Protein AF-A0A8J1LH99-F1 (afdb_monomer)

Organism: Xenopus laevis (NCBI:txid8355)

Mean predicted aligned error: 19.51 Å

Sequence (150 aa):
MGVRNSCIRATNPDNHEVLSPKLCDLRPRLHLLANKDQVMGEIKKEMRIAAGAEKLYRVTSDKETLARLRKFMKESGKKLKILYATLQNLNVAIAQKDPEIHPGSPHDPPTNAPEDSCVRDESPAVALTPEEPATTAQDPALPLAVTEGR

Solvent-accessible surface area (backbone atoms only — not comparable to full-atom values): 10260 Å² total; per-residue (Å²): 137,84,83,76,85,76,80,79,81,82,78,78,93,86,67,96,65,77,78,71,75,57,75,78,66,48,55,67,50,53,52,51,51,52,50,45,51,48,45,54,51,48,46,56,52,47,52,52,49,42,54,50,45,51,56,50,54,75,73,56,82,54,68,68,60,49,54,52,40,53,50,48,50,55,49,44,55,51,50,47,55,51,44,54,52,52,45,50,54,48,51,52,56,47,44,75,75,38,81,87,71,74,88,79,79,90,80,80,76,87,79,85,73,90,84,87,78,83,90,81,90,84,89,89,82,88,84,90,82,89,84,86,92,78,90,80,87,84,82,82,84,82,84,90,80,86,85,88,80,131

Radius of gyration: 34.15 Å; Cα contacts (8 Å, |Δi|>4): 42; chains: 1; bounding box: 115×80×72 Å

Secondary structure (DSSP, 8-state):
------------SS-----PPPHHHHHHHHHHHHHHHHHHHHHHHHHHHHHHHHHHHHH---HHHHHHHHHHHHHHHHHHHHHHHHHHHHHHHHHHH-TT---S-------------------------------------PPP------

pLDDT: mean 71.44, std 23.52, range [33.09, 98.38]

InterPro domains:
  IPR011072 HR1 rho-binding domain [SM00742] (34-97)
  IPR036274 HR1 repeat superfamily [SSF46585] (29-92)

Nearest PDB structures (foldseek):
  6sv1-assembly1_F  TM=6.840E-01  e=7.791E-02  Rhodospirillum rubrum
  3na7-assembly1_A  TM=8.735E-01  e=6.146E-01  Helicobacter pylori NCTC 11638
  5l89-assembly3_Z  TM=6.842E-01  e=1.582E-01  Rhodospirillum rubrum
  4afl-assembly2_F  TM=7.119E-01  e=3.407E-01  Homo sapiens
  4wpe-assembly1_A-2  TM=9.482E-01  e=2.533E+00  Saccharomyces cerevisiae S288C

Foldseek 3Di:
DDDPPDPDDDDDPDDPPPDPPPPVLVVVLVVLVVVLVVLVVVLVVLVVQLVVLVVCLVVDPDPVSNVVSVVSNVVSVVVNVVSVVVNVVSVVVNCVSCVPDDPDDDDDDPPDDDDDDDDDDDDDDDDDDDDDDDDDDDDDDDDDDDDDDD

Structure (mmCIF, N/CA/C/O backbone):
data_AF-A0A8J1LH99-F1
#
_entry.id   AF-A0A8J1LH99-F1
#
loop_
_atom_site.group_PDB
_atom_site.id
_atom_site.type_symbol
_atom_site.label_atom_id
_atom_site.label_alt_id
_atom_site.label_comp_id
_atom_site.label_asym_id
_atom_site.label_entity_id
_atom_site.label_seq_id
_atom_site.pdbx_PDB_ins_code
_atom_site.Cartn_x
_atom_site.Cartn_y
_atom_site.Cartn_z
_atom_site.occupancy
_atom_site.B_iso_or_equiv
_atom_site.auth_seq_id
_atom_site.auth_comp_id
_atom_site.auth_asym_id
_atom_site.auth_atom_id
_atom_site.pdbx_PDB_model_num
ATOM 1 N N . MET A 1 1 ? 45.134 -22.889 -24.412 1.00 44.69 1 MET A N 1
ATOM 2 C CA . MET A 1 1 ? 44.699 -22.591 -25.794 1.00 44.69 1 MET A CA 1
ATOM 3 C C . MET A 1 1 ? 43.327 -21.939 -25.707 1.00 44.69 1 MET A C 1
ATOM 5 O O . MET A 1 1 ? 42.379 -22.608 -25.327 1.00 44.69 1 MET A O 1
ATOM 9 N N . GLY A 1 2 ? 43.249 -20.619 -25.892 1.00 48.25 2 GLY A N 1
ATOM 10 C CA . GLY A 1 2 ? 42.010 -19.852 -25.718 1.00 48.25 2 GLY A CA 1
ATOM 11 C C . GLY A 1 2 ? 41.181 -19.837 -26.999 1.00 48.25 2 GLY A C 1
ATOM 12 O O . GLY A 1 2 ? 41.660 -19.377 -28.035 1.00 48.25 2 GLY A O 1
ATOM 13 N N . VAL A 1 3 ? 39.946 -20.332 -26.930 1.00 57.03 3 VAL A N 1
ATOM 14 C CA . VAL A 1 3 ? 38.961 -20.191 -28.006 1.00 57.03 3 VAL A CA 1
ATOM 15 C C . VAL A 1 3 ? 38.479 -18.742 -28.039 1.00 57.03 3 VAL A C 1
ATOM 17 O O . VAL A 1 3 ? 37.783 -18.266 -27.145 1.00 57.03 3 VAL A O 1
ATOM 20 N N . ARG A 1 4 ? 38.912 -17.997 -29.057 1.00 60.94 4 ARG A N 1
ATOM 21 C CA . ARG A 1 4 ? 38.392 -16.658 -29.334 1.00 60.94 4 ARG A CA 1
ATOM 22 C C . ARG A 1 4 ? 36.997 -16.821 -29.926 1.00 60.94 4 ARG A C 1
ATOM 24 O O . ARG A 1 4 ? 36.872 -17.252 -31.068 1.00 60.94 4 ARG A O 1
ATOM 31 N N . ASN A 1 5 ? 35.970 -16.465 -29.159 1.00 48.81 5 ASN A N 1
ATOM 32 C CA . ASN A 1 5 ? 34.627 -16.234 -29.686 1.00 48.81 5 ASN A CA 1
ATOM 33 C C . ASN A 1 5 ? 34.701 -15.088 -30.705 1.00 48.81 5 ASN A C 1
ATOM 35 O O . ASN A 1 5 ? 34.732 -13.915 -30.338 1.00 48.81 5 ASN A O 1
ATOM 39 N N . SER A 1 6 ? 34.789 -15.436 -31.986 1.00 59.97 6 SER A N 1
ATOM 40 C CA . SER A 1 6 ? 34.742 -14.483 -33.088 1.00 59.97 6 SER A CA 1
ATOM 41 C C . SER A 1 6 ? 33.281 -14.248 -33.461 1.00 59.97 6 SER A C 1
ATOM 43 O O . SER A 1 6 ? 32.677 -15.023 -34.198 1.00 59.97 6 SER A O 1
ATOM 45 N N . CYS A 1 7 ? 32.685 -13.189 -32.915 1.00 48.94 7 CYS A N 1
ATOM 46 C CA . CYS A 1 7 ? 31.425 -12.670 -33.433 1.00 48.94 7 CYS A CA 1
ATOM 47 C C . CYS A 1 7 ? 31.741 -11.868 -34.699 1.00 48.94 7 CYS A C 1
ATOM 49 O O . CYS A 1 7 ? 32.078 -10.687 -34.624 1.00 48.94 7 CYS A O 1
ATOM 51 N N . ILE A 1 8 ? 31.665 -12.520 -35.859 1.00 52.34 8 ILE A N 1
ATOM 52 C CA . ILE A 1 8 ? 31.767 -11.848 -37.155 1.00 52.34 8 ILE A CA 1
ATOM 53 C C . ILE A 1 8 ? 30.546 -10.932 -37.305 1.00 52.34 8 ILE A C 1
ATOM 55 O O . ILE A 1 8 ? 29.412 -11.395 -37.419 1.00 52.34 8 ILE A O 1
ATOM 59 N N . ARG A 1 9 ? 30.774 -9.615 -37.270 1.00 50.56 9 ARG A N 1
ATOM 60 C CA . ARG A 1 9 ? 29.784 -8.608 -37.670 1.00 50.56 9 ARG A CA 1
ATOM 61 C C . ARG A 1 9 ? 29.775 -8.553 -39.193 1.00 50.56 9 ARG A C 1
ATOM 63 O O . ARG A 1 9 ? 30.611 -7.889 -39.792 1.00 50.56 9 ARG A O 1
ATOM 70 N N . ALA A 1 10 ? 28.835 -9.253 -39.813 1.00 46.38 10 ALA A N 1
ATOM 71 C CA . ALA A 1 10 ? 28.425 -8.935 -41.171 1.00 46.38 10 ALA A CA 1
ATOM 72 C C . ALA A 1 10 ? 27.380 -7.813 -41.087 1.00 46.38 10 ALA A C 1
ATO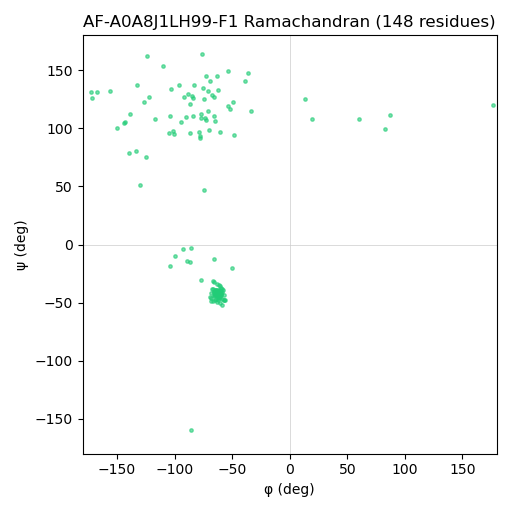M 74 O O . ALA A 1 10 ? 26.282 -8.026 -40.576 1.00 46.38 10 ALA A O 1
ATOM 75 N N . THR A 1 11 ? 27.726 -6.608 -41.535 1.00 53.50 11 THR A N 1
ATOM 76 C CA . THR A 1 11 ? 26.750 -5.547 -41.817 1.00 53.50 11 THR A CA 1
ATOM 77 C C . THR A 1 11 ? 26.595 -5.454 -43.329 1.00 53.50 11 THR A C 1
ATOM 79 O O . THR A 1 11 ? 27.533 -5.065 -44.020 1.00 53.50 11 THR A O 1
ATOM 82 N N . ASN A 1 12 ? 25.430 -5.867 -43.831 1.00 49.50 12 ASN A N 1
ATOM 83 C CA . ASN A 1 12 ? 25.003 -5.661 -45.216 1.00 49.50 12 ASN A CA 1
ATOM 84 C C . ASN A 1 12 ? 24.591 -4.184 -45.399 1.00 49.50 12 ASN A C 1
ATOM 86 O O . ASN A 1 12 ? 23.870 -3.687 -44.531 1.00 49.50 12 ASN A O 1
ATOM 90 N N . PRO A 1 13 ? 25.008 -3.483 -46.471 1.00 53.28 13 PRO A N 1
ATOM 91 C CA . PRO A 1 13 ? 24.709 -2.059 -46.645 1.00 53.28 13 PRO A CA 1
ATOM 92 C C . PRO A 1 13 ? 23.355 -1.728 -47.307 1.00 53.28 13 PRO A C 1
ATOM 94 O O . PRO A 1 13 ? 23.011 -0.556 -47.353 1.00 53.28 13 PRO A O 1
ATOM 97 N N . ASP A 1 14 ? 22.550 -2.704 -47.741 1.00 51.44 14 ASP A N 1
ATOM 98 C CA . ASP A 1 14 ? 21.307 -2.440 -48.499 1.00 51.44 14 ASP A CA 1
ATOM 99 C C . ASP A 1 14 ? 20.073 -3.174 -47.952 1.00 51.44 14 ASP A C 1
ATOM 101 O O . ASP A 1 14 ? 19.348 -3.846 -48.679 1.00 51.44 14 ASP A O 1
ATOM 105 N N . ASN A 1 15 ? 19.804 -3.069 -46.649 1.00 47.59 15 ASN A N 1
ATOM 106 C CA . ASN A 1 15 ? 18.497 -3.462 -46.118 1.00 47.59 15 ASN A CA 1
ATOM 107 C C . ASN A 1 15 ? 18.012 -2.470 -45.067 1.00 47.59 15 ASN A C 1
ATOM 109 O O . ASN A 1 15 ? 18.530 -2.396 -43.954 1.00 47.59 15 ASN A O 1
ATOM 113 N N . HIS A 1 16 ? 16.955 -1.752 -45.429 1.00 50.91 16 HIS A N 1
ATOM 114 C CA . HIS A 1 16 ? 16.115 -0.961 -44.540 1.00 50.91 16 HIS A CA 1
ATOM 115 C C . HIS A 1 16 ? 15.208 -1.890 -43.708 1.00 50.91 16 HIS A C 1
ATOM 117 O O . HIS A 1 16 ? 13.996 -1.694 -43.630 1.00 50.91 16 HIS A O 1
ATOM 123 N N . GLU A 1 17 ? 15.779 -2.950 -43.130 1.00 47.47 17 GLU A N 1
ATOM 124 C CA . GLU A 1 17 ? 15.044 -3.880 -42.284 1.00 47.47 17 GLU A CA 1
ATOM 125 C C . GLU A 1 17 ? 15.222 -3.444 -40.834 1.00 47.47 17 GLU A C 1
ATOM 127 O O . GLU A 1 17 ? 16.295 -3.547 -40.235 1.00 47.47 17 GLU A O 1
ATOM 132 N N . VAL A 1 18 ? 14.135 -2.866 -40.330 1.00 47.47 18 VAL A N 1
ATOM 133 C CA . VAL A 1 18 ? 13.892 -2.472 -38.949 1.00 47.47 18 VAL A CA 1
ATOM 134 C C . VAL A 1 18 ? 14.583 -3.452 -38.015 1.00 47.47 18 VAL A C 1
ATOM 136 O O . VAL A 1 18 ? 14.249 -4.635 -37.965 1.00 47.47 18 VAL A O 1
ATOM 139 N N . LEU A 1 19 ? 15.571 -2.922 -37.299 1.00 44.94 19 LEU A N 1
ATOM 140 C CA . LEU A 1 19 ? 16.308 -3.582 -36.241 1.00 44.94 19 LEU A CA 1
ATOM 141 C C . LEU A 1 19 ? 15.298 -4.234 -35.289 1.00 44.94 19 LEU A C 1
ATOM 143 O O . LEU A 1 19 ? 14.778 -3.575 -34.392 1.00 44.94 19 LEU A O 1
ATOM 147 N N . SER A 1 20 ? 14.991 -5.517 -35.501 1.00 51.44 20 SER A N 1
ATOM 148 C CA . SER A 1 20 ? 14.234 -6.315 -34.542 1.00 51.44 20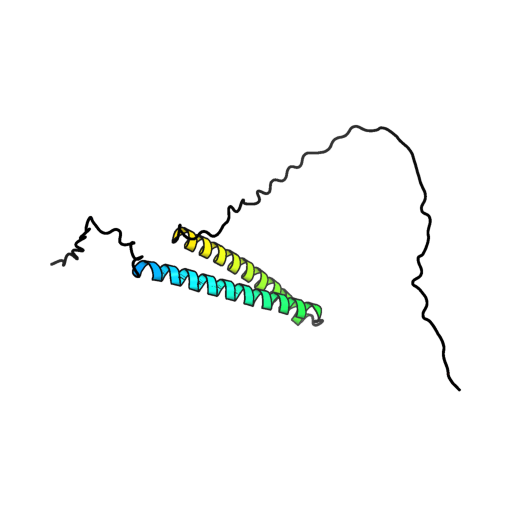 SER A CA 1
ATOM 149 C C . SER A 1 20 ? 14.945 -6.147 -33.201 1.00 51.44 20 SER A C 1
ATOM 151 O O . SER A 1 20 ? 16.122 -6.530 -33.115 1.00 51.44 20 SER A O 1
ATOM 153 N N . PRO A 1 21 ? 14.305 -5.552 -32.174 1.00 56.88 21 PRO A N 1
ATOM 154 C CA . PRO A 1 21 ? 14.927 -5.415 -30.870 1.00 56.88 21 PRO A CA 1
ATOM 155 C C . PRO A 1 21 ? 15.370 -6.807 -30.444 1.00 56.88 21 PRO A C 1
ATOM 157 O O . PRO A 1 21 ? 14.561 -7.738 -30.404 1.00 56.88 21 PRO A O 1
ATOM 160 N N . LYS A 1 22 ? 16.678 -6.986 -30.231 1.00 53.44 22 LYS A N 1
ATOM 161 C CA . LYS A 1 22 ? 17.257 -8.278 -29.861 1.00 53.44 22 LYS A CA 1
ATOM 162 C C . LYS A 1 22 ? 16.417 -8.825 -28.708 1.00 53.44 22 LYS A C 1
ATOM 164 O O . LYS A 1 22 ? 16.301 -8.178 -27.674 1.00 53.44 22 LYS A O 1
ATOM 169 N N . LEU A 1 23 ? 15.855 -10.024 -28.870 1.00 55.44 23 LEU A N 1
ATOM 170 C CA . LEU A 1 23 ? 15.037 -10.708 -27.855 1.00 55.44 23 LEU A CA 1
ATOM 171 C C . LEU A 1 23 ? 15.726 -10.760 -26.466 1.00 55.44 23 LEU A C 1
ATOM 173 O O . LEU A 1 23 ? 15.075 -10.889 -25.432 1.00 55.44 23 LEU A O 1
ATOM 177 N N . CYS A 1 24 ? 17.053 -10.599 -26.451 1.00 49.94 24 CYS A N 1
ATOM 178 C CA . CYS A 1 24 ? 17.928 -10.452 -25.294 1.00 49.94 24 CYS A CA 1
ATOM 179 C C . CYS A 1 24 ? 17.640 -9.210 -24.420 1.00 49.94 24 CYS A C 1
ATOM 181 O O . CYS A 1 24 ? 17.763 -9.308 -23.201 1.00 49.94 24 CYS A O 1
ATOM 183 N N . ASP A 1 25 ? 17.232 -8.079 -25.007 1.00 64.50 25 ASP A N 1
ATOM 184 C CA . ASP A 1 25 ? 16.967 -6.813 -24.294 1.00 64.50 25 ASP A CA 1
ATOM 185 C C . ASP A 1 25 ? 15.538 -6.714 -23.738 1.00 64.50 25 ASP A C 1
ATOM 187 O O . ASP A 1 25 ? 15.252 -5.915 -22.844 1.00 64.50 25 ASP A O 1
ATOM 191 N N . LEU A 1 26 ? 14.633 -7.584 -24.191 1.00 75.12 26 LEU A N 1
ATOM 192 C CA . LEU A 1 26 ? 13.249 -7.607 -23.716 1.00 75.12 26 LEU A CA 1
ATOM 193 C C . LEU A 1 26 ? 13.112 -8.271 -22.343 1.00 75.12 26 LEU A C 1
ATOM 195 O O . LEU A 1 26 ? 12.247 -7.888 -21.560 1.00 75.12 26 LEU A O 1
ATOM 199 N N . ARG A 1 27 ? 13.968 -9.243 -21.999 1.00 83.44 27 ARG A N 1
ATOM 200 C CA . ARG A 1 27 ? 13.850 -9.971 -20.722 1.00 83.44 27 ARG A CA 1
ATOM 201 C C . ARG A 1 27 ? 14.008 -9.056 -19.493 1.00 83.44 27 ARG A C 1
ATOM 203 O O . ARG A 1 27 ? 13.144 -9.127 -18.618 1.00 83.44 27 ARG A O 1
ATOM 210 N N . PRO A 1 28 ? 15.025 -8.174 -19.405 1.00 84.19 28 PRO A N 1
ATOM 211 C CA . PRO A 1 28 ? 15.110 -7.202 -18.313 1.00 84.19 28 PRO A CA 1
ATOM 212 C C . PRO A 1 28 ? 13.914 -6.241 -18.278 1.00 84.19 28 PRO A C 1
ATOM 214 O O . PRO A 1 28 ? 13.438 -5.890 -17.201 1.00 84.19 28 PRO A O 1
ATOM 217 N N . ARG A 1 29 ? 13.391 -5.851 -19.447 1.00 85.38 29 ARG A N 1
ATOM 218 C CA . ARG A 1 29 ? 12.229 -4.961 -19.561 1.00 85.38 29 ARG A CA 1
ATOM 219 C C . ARG A 1 29 ? 10.945 -5.608 -19.040 1.00 85.38 29 ARG A C 1
ATOM 221 O O . ARG A 1 29 ? 10.240 -5.004 -18.236 1.00 85.38 29 ARG A O 1
ATOM 228 N N . LEU A 1 30 ? 10.661 -6.841 -19.455 1.00 88.75 30 LEU A N 1
ATOM 229 C CA . LEU A 1 30 ? 9.500 -7.604 -18.989 1.00 88.75 30 LEU A CA 1
ATOM 230 C C . LEU A 1 30 ? 9.544 -7.816 -17.473 1.00 88.75 30 LEU A C 1
ATOM 232 O O . LEU A 1 30 ? 8.513 -7.720 -16.815 1.00 88.75 30 LEU A O 1
ATOM 236 N N . HIS A 1 31 ? 10.735 -8.032 -16.908 1.00 90.88 31 HIS A N 1
ATOM 237 C CA . HIS A 1 31 ? 10.909 -8.137 -15.462 1.00 90.88 31 HIS A CA 1
ATOM 238 C C . HIS A 1 31 ? 10.551 -6.829 -14.733 1.00 90.88 31 HIS A C 1
ATOM 240 O O . HIS A 1 31 ? 9.839 -6.859 -13.732 1.00 90.88 31 HIS A O 1
ATOM 246 N N . LEU A 1 32 ? 10.979 -5.670 -15.249 1.00 91.88 32 LEU A N 1
ATOM 247 C CA . LEU A 1 32 ? 10.617 -4.369 -14.670 1.00 91.88 32 LEU A CA 1
ATOM 248 C C . LEU A 1 32 ? 9.109 -4.094 -14.745 1.00 91.88 32 LEU A C 1
ATOM 250 O O . LEU A 1 32 ? 8.529 -3.613 -13.773 1.00 91.88 32 LEU A O 1
ATOM 254 N N . LEU A 1 33 ? 8.468 -4.432 -15.867 1.00 91.19 33 LEU A N 1
ATOM 255 C CA . LEU A 1 33 ? 7.020 -4.285 -16.037 1.00 91.19 33 LEU A CA 1
ATOM 256 C C . LEU A 1 33 ? 6.237 -5.212 -15.098 1.00 91.19 33 LEU A C 1
ATOM 258 O O . LEU A 1 33 ? 5.306 -4.754 -14.438 1.00 91.19 33 LEU A O 1
ATOM 262 N N . ALA A 1 34 ? 6.657 -6.472 -14.964 1.00 94.00 34 ALA A N 1
ATOM 263 C CA . ALA A 1 34 ? 6.054 -7.414 -14.024 1.00 94.00 34 ALA A CA 1
ATOM 264 C C . ALA A 1 34 ? 6.164 -6.917 -12.572 1.00 94.00 34 ALA A C 1
ATOM 266 O O . ALA A 1 34 ? 5.178 -6.930 -11.834 1.00 94.00 34 ALA A O 1
ATOM 267 N N . ASN A 1 35 ? 7.331 -6.396 -12.179 1.00 94.69 35 ASN A N 1
ATOM 268 C CA . ASN A 1 35 ? 7.529 -5.821 -10.847 1.00 94.69 35 ASN A CA 1
ATOM 269 C C . ASN A 1 35 ? 6.674 -4.562 -10.635 1.00 94.69 35 ASN A C 1
ATOM 271 O O . ASN A 1 35 ? 6.095 -4.388 -9.562 1.00 94.69 35 ASN A O 1
ATOM 275 N N . LYS A 1 36 ? 6.540 -3.699 -11.651 1.00 96.00 36 LYS A N 1
ATOM 276 C CA . LYS A 1 36 ? 5.647 -2.528 -11.607 1.00 96.00 36 LYS A CA 1
ATOM 277 C C . LYS A 1 36 ? 4.202 -2.961 -11.352 1.00 96.00 36 LYS A C 1
ATOM 279 O O . LYS A 1 36 ? 3.531 -2.395 -10.489 1.00 96.00 36 LYS A O 1
ATOM 284 N N . ASP A 1 37 ? 3.728 -3.969 -12.075 1.00 97.06 37 ASP A N 1
ATOM 285 C CA . ASP A 1 37 ? 2.362 -4.476 -11.940 1.00 97.06 37 ASP A CA 1
ATOM 286 C C . ASP A 1 37 ? 2.124 -5.136 -10.578 1.00 97.06 37 ASP A C 1
ATOM 288 O O . ASP A 1 37 ? 1.079 -4.904 -9.959 1.00 97.06 37 ASP A O 1
ATOM 292 N N . GLN A 1 38 ? 3.115 -5.863 -10.056 1.00 97.75 38 GLN A N 1
ATOM 293 C CA . GLN A 1 38 ? 3.080 -6.385 -8.693 1.00 97.75 38 GLN A CA 1
ATOM 294 C C . GLN A 1 38 ? 2.933 -5.253 -7.668 1.00 97.75 38 GLN A C 1
ATOM 296 O O . GLN A 1 38 ? 2.010 -5.289 -6.852 1.00 97.75 38 GLN A O 1
ATOM 301 N N . VAL A 1 39 ? 3.784 -4.223 -7.736 1.00 97.81 39 VAL A N 1
ATOM 302 C CA . VAL A 1 39 ? 3.747 -3.086 -6.801 1.00 97.81 39 VAL A CA 1
ATOM 303 C C . VAL A 1 39 ? 2.413 -2.342 -6.888 1.00 97.81 39 VAL A C 1
ATOM 305 O O . VAL A 1 39 ? 1.814 -2.033 -5.859 1.00 97.81 39 VAL A O 1
ATOM 308 N N . MET A 1 40 ? 1.874 -2.113 -8.089 1.00 97.94 40 MET A N 1
ATOM 309 C CA . MET A 1 40 ? 0.539 -1.519 -8.248 1.00 97.94 40 MET A CA 1
ATOM 310 C C . MET A 1 40 ? -0.565 -2.388 -7.628 1.00 97.94 40 MET A C 1
ATOM 312 O O . MET A 1 40 ? -1.509 -1.868 -7.025 1.00 97.94 40 MET A O 1
ATOM 316 N N . GLY A 1 41 ? -0.466 -3.711 -7.762 1.00 98.38 41 GLY A N 1
ATOM 317 C CA . GLY A 1 41 ? -1.372 -4.653 -7.111 1.00 98.38 41 GLY A CA 1
ATOM 318 C C . GLY A 1 41 ? -1.287 -4.580 -5.586 1.00 98.38 41 GLY A C 1
ATOM 319 O O . GLY A 1 41 ? -2.317 -4.583 -4.908 1.00 98.38 41 GLY A O 1
ATOM 320 N N . GLU A 1 42 ? -0.079 -4.468 -5.040 1.00 98.19 42 GLU A N 1
ATOM 321 C CA . GLU A 1 42 ? 0.151 -4.300 -3.606 1.00 98.19 42 GLU A CA 1
ATOM 322 C C . GLU A 1 42 ? -0.396 -2.972 -3.083 1.00 98.19 42 GLU A C 1
ATOM 324 O O . GLU A 1 42 ? -1.077 -2.980 -2.061 1.00 98.19 42 GLU A O 1
ATOM 329 N N . ILE A 1 43 ? -0.218 -1.862 -3.808 1.00 98.31 43 ILE A N 1
ATOM 330 C CA . ILE A 1 43 ? -0.813 -0.562 -3.453 1.00 98.31 43 ILE A CA 1
ATOM 331 C C . ILE A 1 43 ? -2.336 -0.683 -3.355 1.00 98.31 43 ILE A C 1
ATOM 333 O O . ILE A 1 43 ? -2.924 -0.281 -2.353 1.00 98.31 43 ILE A O 1
ATOM 337 N N . LYS A 1 44 ? -2.988 -1.297 -4.352 1.00 98.38 44 LYS A N 1
ATOM 338 C CA . LYS A 1 44 ? -4.447 -1.502 -4.338 1.00 98.38 44 LYS A CA 1
ATOM 339 C C . LYS A 1 44 ? -4.897 -2.337 -3.138 1.00 98.38 44 LYS A C 1
ATOM 341 O O . LYS A 1 44 ? -5.913 -2.022 -2.519 1.00 98.38 44 LYS A O 1
ATOM 346 N N . LYS A 1 45 ? -4.165 -3.406 -2.814 1.00 98.12 45 LYS A N 1
ATOM 347 C CA . LYS A 1 45 ? -4.455 -4.250 -1.644 1.00 98.12 45 LYS A CA 1
ATOM 348 C C . LYS A 1 45 ? -4.282 -3.463 -0.346 1.00 98.12 45 LYS A C 1
ATOM 350 O O . LYS A 1 45 ? -5.174 -3.490 0.494 1.00 98.12 45 LYS A O 1
ATOM 355 N N . GLU A 1 46 ? -3.187 -2.726 -0.214 1.00 98.00 46 GLU A N 1
ATOM 356 C CA . GLU A 1 46 ? -2.877 -1.947 0.981 1.00 98.00 46 GLU A CA 1
ATOM 357 C C . GLU A 1 46 ? -3.894 -0.819 1.202 1.00 98.00 46 GLU A C 1
ATOM 359 O O . GLU A 1 46 ? -4.377 -0.641 2.315 1.00 98.00 46 GLU A O 1
ATOM 364 N N . MET A 1 47 ? -4.330 -0.136 0.138 1.00 97.56 47 MET A N 1
ATOM 365 C CA . MET A 1 47 ? -5.417 0.849 0.215 1.00 97.56 47 MET A CA 1
ATOM 366 C C . MET A 1 47 ? -6.729 0.237 0.719 1.00 97.56 47 MET A C 1
ATOM 368 O O . MET A 1 47 ? -7.413 0.839 1.547 1.00 97.56 47 MET A O 1
ATOM 372 N N . ARG A 1 48 ? -7.088 -0.968 0.253 1.00 97.31 48 ARG A N 1
ATOM 373 C CA . ARG A 1 48 ? -8.289 -1.676 0.732 1.00 97.31 48 ARG A CA 1
ATOM 374 C C . ARG A 1 48 ? -8.178 -2.038 2.212 1.00 97.31 48 ARG A C 1
ATOM 376 O O . ARG A 1 48 ? -9.163 -1.916 2.935 1.00 97.31 48 ARG A O 1
ATOM 383 N N . ILE A 1 49 ? -6.994 -2.455 2.659 1.00 96.62 49 ILE A N 1
ATOM 384 C CA . ILE A 1 49 ? -6.727 -2.759 4.070 1.00 96.62 49 ILE A CA 1
ATOM 385 C C . ILE A 1 49 ? -6.847 -1.490 4.917 1.00 96.62 49 ILE A C 1
ATOM 387 O O . ILE A 1 49 ? -7.556 -1.510 5.920 1.00 96.62 49 ILE A O 1
ATOM 391 N N . ALA A 1 50 ? -6.226 -0.383 4.499 1.00 96.19 50 ALA A N 1
ATOM 392 C CA . ALA A 1 50 ? -6.294 0.895 5.204 1.00 96.19 50 ALA A CA 1
ATOM 393 C C . ALA A 1 50 ? -7.746 1.374 5.377 1.00 96.19 50 ALA A C 1
ATOM 395 O O . ALA A 1 50 ? -8.165 1.688 6.492 1.00 96.19 50 ALA A O 1
ATOM 396 N N . ALA A 1 51 ? -8.539 1.338 4.300 1.00 96.56 51 ALA A N 1
ATOM 397 C CA . ALA A 1 51 ? -9.955 1.698 4.344 1.00 96.56 51 ALA A CA 1
ATOM 398 C C . ALA A 1 51 ? -10.776 0.752 5.242 1.00 96.56 51 ALA A C 1
ATOM 400 O O . ALA A 1 51 ? -11.633 1.196 6.008 1.00 96.56 51 ALA A O 1
ATOM 401 N N . GLY A 1 52 ? -10.504 -0.556 5.184 1.00 97.12 52 GLY A N 1
ATOM 402 C CA . GLY A 1 52 ? -11.153 -1.550 6.041 1.00 97.12 52 GLY A CA 1
ATOM 403 C C . GLY A 1 52 ? -10.844 -1.340 7.526 1.00 97.12 52 GLY A C 1
ATOM 404 O O . GLY A 1 52 ? -11.755 -1.366 8.353 1.00 97.12 52 GLY A O 1
ATOM 405 N N . ALA A 1 53 ? -9.580 -1.069 7.859 1.00 97.06 53 ALA A N 1
ATOM 406 C CA . ALA A 1 53 ? -9.144 -0.781 9.222 1.00 97.06 53 ALA A CA 1
ATOM 407 C C . ALA A 1 53 ? -9.795 0.496 9.768 1.00 97.06 53 ALA A C 1
ATOM 409 O O . ALA A 1 53 ? -10.238 0.509 10.914 1.00 97.06 53 ALA A O 1
ATOM 410 N N . GLU A 1 54 ? -9.920 1.542 8.950 1.00 96.69 54 GLU A N 1
ATOM 411 C CA . GLU A 1 54 ? -10.607 2.772 9.347 1.00 96.69 54 GLU A CA 1
ATOM 412 C C . GLU A 1 54 ? -12.107 2.542 9.581 1.00 96.69 54 GLU A C 1
ATOM 414 O O . GLU A 1 54 ? -12.670 3.027 10.565 1.00 96.69 54 GLU A O 1
ATOM 419 N N . LYS A 1 55 ? -12.765 1.751 8.724 1.00 97.44 55 LYS A N 1
ATOM 420 C CA . LYS A 1 55 ? -14.175 1.393 8.921 1.00 97.44 55 LYS A CA 1
ATOM 421 C C . LYS A 1 55 ? -14.377 0.629 10.229 1.00 97.44 55 LYS A C 1
ATOM 423 O O . LYS A 1 55 ? -15.294 0.952 10.981 1.00 97.44 55 LYS A O 1
ATOM 428 N N . LEU A 1 56 ? -13.508 -0.340 10.518 1.00 97.38 56 LEU A N 1
ATOM 429 C CA . LEU A 1 56 ? -13.519 -1.067 11.789 1.00 97.38 56 LEU A CA 1
ATOM 430 C C . LEU A 1 56 ? -13.250 -0.133 12.974 1.00 97.38 56 LEU A C 1
ATOM 432 O O . LEU A 1 56 ? -13.929 -0.234 13.993 1.00 97.38 56 LEU A O 1
ATOM 436 N N . TYR A 1 57 ? -12.316 0.810 12.834 1.00 97.50 57 TYR A N 1
ATOM 437 C CA . TYR A 1 57 ? -11.977 1.777 13.878 1.00 97.50 57 TYR A CA 1
ATOM 438 C C . TYR A 1 57 ? -13.186 2.611 14.312 1.00 97.50 57 TYR A C 1
ATOM 440 O O . TYR A 1 57 ? -13.376 2.835 15.503 1.00 97.50 57 TYR A O 1
ATOM 448 N N . ARG A 1 58 ? -14.038 3.013 13.362 1.00 97.06 58 ARG A N 1
ATOM 449 C CA . ARG A 1 58 ? -15.243 3.814 13.637 1.00 97.06 58 ARG A CA 1
ATOM 450 C C . ARG A 1 58 ? -16.301 3.073 14.458 1.00 97.06 58 ARG A C 1
ATOM 452 O O . ARG A 1 58 ? -17.022 3.714 15.211 1.00 97.06 58 ARG A O 1
ATOM 459 N N . VAL A 1 59 ? -16.413 1.755 14.295 1.00 97.69 59 VAL A N 1
ATOM 460 C CA . VAL A 1 59 ? -17.457 0.940 14.948 1.00 97.69 59 VAL A CA 1
ATOM 461 C C . VAL A 1 59 ? -16.968 0.212 16.202 1.00 97.69 59 VAL A C 1
ATOM 463 O O . VAL A 1 59 ? -17.770 -0.363 16.930 1.00 97.69 59 VAL A O 1
ATOM 466 N N . THR A 1 60 ? -15.660 0.209 16.461 1.00 97.56 60 THR A N 1
ATOM 467 C CA . THR A 1 60 ? -15.065 -0.518 17.588 1.00 97.56 60 THR A CA 1
ATOM 468 C C . THR A 1 60 ? -15.041 0.351 18.840 1.00 97.56 60 THR A C 1
ATOM 470 O O . THR A 1 60 ? -14.520 1.461 18.819 1.00 97.56 60 THR A O 1
ATOM 473 N N . SER A 1 61 ? -15.536 -0.175 19.960 1.00 97.75 61 SER A N 1
ATOM 474 C CA . SER A 1 61 ? -15.451 0.496 21.270 1.00 97.75 61 SER A CA 1
ATOM 475 C C . SER A 1 61 ? -14.388 -0.106 22.196 1.00 97.75 61 SER A C 1
ATOM 477 O O . SER A 1 61 ? -13.961 0.547 23.147 1.00 97.75 61 SER A O 1
ATOM 479 N N . ASP A 1 62 ? -13.942 -1.336 21.925 1.00 98.19 62 ASP A N 1
ATOM 480 C CA . ASP A 1 62 ? -12.955 -2.034 22.749 1.00 98.19 62 ASP A CA 1
ATOM 481 C C . ASP A 1 62 ? -11.565 -1.373 22.685 1.00 98.19 62 ASP A C 1
ATOM 483 O O . ASP A 1 62 ? -11.007 -1.131 21.610 1.00 98.19 62 ASP A O 1
ATOM 487 N N . LYS A 1 63 ? -10.984 -1.097 23.857 1.00 97.69 63 LYS A N 1
ATOM 488 C CA . LYS A 1 63 ? -9.738 -0.323 23.985 1.00 97.69 63 LYS A CA 1
ATOM 489 C C . LYS A 1 63 ? -8.528 -1.062 23.419 1.00 97.69 63 LYS A C 1
ATOM 491 O O . LYS A 1 63 ? -7.663 -0.428 22.811 1.00 97.69 63 LYS A O 1
ATOM 496 N N . GLU A 1 64 ? -8.458 -2.376 23.610 1.00 97.31 64 GLU A N 1
ATOM 497 C CA . GLU A 1 64 ? -7.337 -3.178 23.123 1.00 97.31 64 GLU A CA 1
ATOM 498 C C . GLU A 1 64 ? -7.359 -3.258 21.593 1.00 97.31 64 GLU A C 1
ATOM 500 O O . GLU A 1 64 ? -6.354 -3.009 20.917 1.00 97.31 64 GLU A O 1
ATOM 505 N N . THR A 1 65 ? -8.537 -3.512 21.033 1.00 96.31 65 THR A N 1
ATOM 506 C CA . THR A 1 65 ? -8.766 -3.575 19.591 1.00 96.31 65 THR A CA 1
ATOM 507 C C . THR A 1 65 ? -8.496 -2.225 18.931 1.00 96.31 65 THR A C 1
ATOM 509 O O . THR A 1 65 ? -7.822 -2.173 17.902 1.00 96.31 65 THR A O 1
ATOM 512 N N . LEU A 1 66 ? -8.914 -1.112 19.544 1.00 98.12 66 LEU A N 1
ATOM 513 C CA . LEU A 1 66 ? -8.595 0.235 19.057 1.00 98.12 66 LEU A CA 1
ATOM 514 C C . LEU A 1 66 ? -7.084 0.502 19.011 1.00 98.12 66 LEU A C 1
ATOM 516 O O . LEU A 1 66 ? -6.600 1.112 18.055 1.00 98.12 66 LEU A O 1
ATOM 520 N N . ALA A 1 67 ? -6.321 0.047 20.009 1.00 97.94 67 ALA A N 1
ATOM 521 C CA . ALA A 1 67 ? -4.864 0.186 20.009 1.00 97.94 67 ALA A CA 1
ATOM 522 C C . ALA A 1 67 ? -4.217 -0.626 18.874 1.00 97.94 67 ALA A C 1
ATOM 524 O O . ALA A 1 67 ? -3.351 -0.112 18.156 1.00 97.94 67 ALA A O 1
ATOM 525 N N . ARG A 1 68 ? -4.684 -1.863 18.659 1.00 97.50 68 ARG A N 1
ATOM 526 C CA . ARG A 1 68 ? -4.246 -2.722 17.546 1.00 97.50 68 ARG A CA 1
ATOM 527 C C . ARG A 1 68 ? -4.584 -2.096 16.187 1.00 97.50 68 ARG A C 1
ATOM 529 O O . ARG A 1 68 ? -3.707 -1.999 15.333 1.00 97.50 68 ARG A O 1
ATOM 536 N N . LEU A 1 69 ? -5.804 -1.588 16.003 1.00 97.75 69 LEU A N 1
ATOM 537 C CA . LEU A 1 69 ? -6.232 -0.908 14.774 1.00 97.75 69 LEU A CA 1
ATOM 538 C C . LEU A 1 69 ? -5.403 0.349 14.493 1.00 97.75 69 LEU A C 1
ATOM 540 O O . LEU A 1 69 ? -4.927 0.518 13.375 1.00 97.75 69 LEU A O 1
ATOM 544 N N . ARG A 1 70 ? -5.135 1.192 15.500 1.00 96.31 70 ARG A N 1
ATOM 545 C CA . ARG A 1 70 ? -4.251 2.364 15.342 1.00 96.31 70 ARG A CA 1
ATOM 546 C C . ARG A 1 70 ? -2.850 1.972 14.885 1.00 96.31 70 ARG A C 1
ATOM 548 O O . ARG A 1 70 ? -2.271 2.650 14.034 1.00 96.31 70 ARG A O 1
ATOM 555 N N . LYS A 1 71 ? -2.306 0.880 15.433 1.00 97.00 71 LYS A N 1
ATOM 556 C CA . LYS A 1 71 ? -1.022 0.329 14.991 1.00 97.00 71 LYS A CA 1
ATOM 557 C C . LYS A 1 71 ? -1.092 -0.076 13.515 1.00 97.00 71 LYS A C 1
ATOM 559 O O . LYS A 1 71 ? -0.269 0.404 12.738 1.00 97.00 71 LYS A O 1
ATOM 564 N N . PHE A 1 72 ? -2.105 -0.847 13.116 1.00 95.12 72 PHE A N 1
ATOM 565 C CA . PHE A 1 72 ? -2.290 -1.256 11.720 1.00 95.12 72 PHE A CA 1
ATOM 566 C C . PHE A 1 72 ? -2.475 -0.072 10.768 1.00 95.12 72 PHE A C 1
ATOM 568 O O . PHE A 1 72 ? -1.848 -0.047 9.715 1.00 95.12 72 PHE A O 1
ATOM 575 N N . MET A 1 73 ? -3.254 0.946 11.139 1.00 94.94 73 MET A N 1
ATOM 576 C CA . MET A 1 73 ? -3.430 2.158 10.328 1.00 94.94 73 MET A CA 1
ATOM 577 C C . MET A 1 73 ? -2.095 2.886 10.108 1.00 94.94 73 MET A C 1
ATOM 579 O O . MET A 1 73 ? -1.787 3.316 8.995 1.00 94.94 73 MET A O 1
ATOM 583 N N . LYS A 1 74 ? -1.258 2.9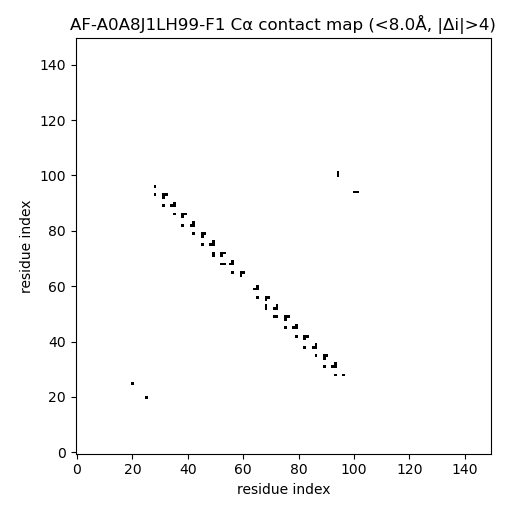76 11.150 1.00 96.88 74 LYS A N 1
ATOM 584 C CA . LYS A 1 74 ? 0.076 3.586 11.056 1.00 96.88 74 LYS A CA 1
ATOM 585 C C . LYS A 1 74 ? 1.029 2.756 10.194 1.00 96.88 74 LYS A C 1
ATOM 587 O O . LYS A 1 74 ? 1.800 3.322 9.420 1.00 96.88 74 LYS A O 1
ATOM 592 N N . GLU A 1 75 ? 1.009 1.437 10.339 1.00 96.69 75 GLU A N 1
ATOM 593 C CA . GLU A 1 75 ? 1.858 0.516 9.574 1.00 96.69 75 GLU A CA 1
ATOM 594 C C . GLU A 1 75 ? 1.460 0.473 8.097 1.00 96.69 75 GLU A C 1
ATOM 596 O O . GLU A 1 75 ? 2.318 0.644 7.231 1.00 96.69 75 GLU A O 1
ATOM 601 N N . SER A 1 76 ? 0.164 0.360 7.813 1.00 96.38 76 SER A N 1
ATOM 602 C CA . SER A 1 76 ? -0.395 0.367 6.461 1.00 96.38 76 SER A CA 1
ATOM 603 C C . SER A 1 76 ? -0.086 1.677 5.729 1.00 96.38 76 SER A C 1
ATOM 605 O O . SER A 1 76 ? 0.406 1.668 4.598 1.00 96.38 76 SER A O 1
ATOM 607 N N . GLY A 1 77 ? -0.226 2.820 6.412 1.00 96.31 77 GLY A N 1
ATOM 608 C CA . GLY A 1 77 ? 0.147 4.124 5.859 1.00 96.31 77 GLY A CA 1
ATOM 609 C C . GLY A 1 77 ? 1.642 4.248 5.536 1.00 96.31 77 GLY A C 1
ATOM 610 O O . GLY A 1 77 ? 2.010 4.804 4.501 1.00 96.31 77 GLY A O 1
ATOM 611 N N . LYS A 1 78 ? 2.530 3.703 6.381 1.00 98.12 78 LYS A N 1
ATOM 612 C CA . LYS A 1 78 ? 3.975 3.653 6.086 1.00 98.12 78 LYS A CA 1
ATOM 613 C C . LYS A 1 78 ? 4.270 2.761 4.884 1.00 98.12 78 LYS A C 1
ATOM 615 O O . LYS A 1 78 ? 5.054 3.149 4.020 1.00 98.12 78 LYS A O 1
ATOM 620 N N . LYS A 1 79 ? 3.636 1.591 4.816 1.00 97.94 79 LYS A N 1
ATOM 621 C CA . LYS A 1 79 ? 3.817 0.647 3.713 1.00 97.94 79 LYS A CA 1
ATOM 622 C C . LYS A 1 79 ? 3.365 1.242 2.381 1.00 97.94 79 LYS A C 1
ATOM 624 O O . LYS A 1 79 ? 4.098 1.125 1.406 1.00 97.94 79 LYS A O 1
ATOM 629 N N . LEU A 1 80 ? 2.242 1.965 2.350 1.00 98.06 80 LEU A N 1
ATOM 630 C CA . LEU A 1 80 ? 1.809 2.708 1.161 1.00 98.06 80 LEU A CA 1
ATOM 631 C C . LEU A 1 80 ? 2.877 3.690 0.675 1.00 98.06 80 LEU A C 1
ATOM 633 O O . LEU A 1 80 ? 3.204 3.684 -0.508 1.00 98.06 80 LEU A O 1
ATOM 637 N N . LYS A 1 81 ? 3.464 4.493 1.573 1.00 98.06 81 LYS A N 1
ATOM 638 C CA . LYS A 1 81 ? 4.531 5.442 1.204 1.00 98.06 81 LYS A CA 1
ATOM 639 C C . LYS A 1 81 ? 5.721 4.739 0.550 1.00 98.06 81 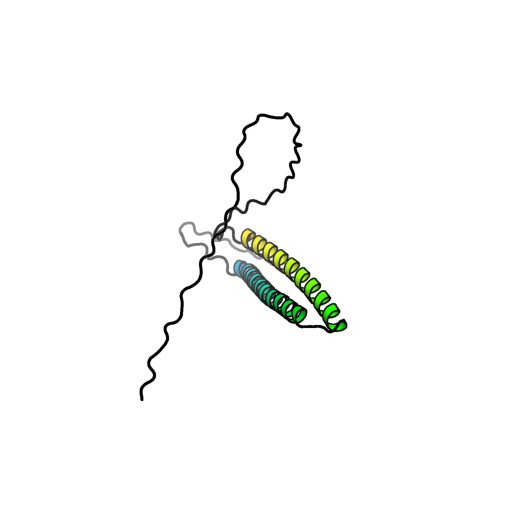LYS A C 1
ATOM 641 O O . LYS A 1 81 ? 6.220 5.211 -0.467 1.00 98.06 81 LYS A O 1
ATOM 646 N N . ILE A 1 82 ? 6.141 3.604 1.110 1.00 98.00 82 ILE A N 1
ATOM 647 C CA . ILE A 1 82 ? 7.239 2.800 0.561 1.00 98.00 82 ILE A CA 1
ATOM 648 C C . ILE A 1 82 ? 6.865 2.270 -0.826 1.00 98.00 82 ILE A C 1
ATOM 650 O O . ILE A 1 82 ? 7.625 2.468 -1.767 1.00 98.00 82 ILE A O 1
ATOM 654 N N . LEU A 1 83 ? 5.682 1.669 -0.983 1.00 98.38 83 LEU A N 1
ATOM 655 C CA . LEU A 1 83 ? 5.231 1.128 -2.267 1.00 98.38 83 LEU A CA 1
ATOM 656 C C . LEU A 1 83 ? 5.136 2.207 -3.357 1.00 98.38 83 LEU A C 1
ATOM 658 O O . LEU A 1 83 ? 5.560 1.967 -4.486 1.00 98.38 83 LEU A O 1
ATOM 662 N N . TYR A 1 84 ? 4.640 3.405 -3.030 1.00 98.19 84 TYR A N 1
ATOM 663 C CA . TYR A 1 84 ? 4.610 4.532 -3.968 1.00 98.19 84 TYR A CA 1
ATOM 664 C C . TYR A 1 84 ? 6.010 5.002 -4.368 1.00 98.19 84 TYR A C 1
ATOM 666 O O . TYR A 1 84 ? 6.230 5.333 -5.533 1.00 98.19 84 TYR A O 1
ATOM 674 N N . ALA A 1 85 ? 6.962 5.031 -3.434 1.00 98.06 85 ALA A N 1
ATOM 675 C CA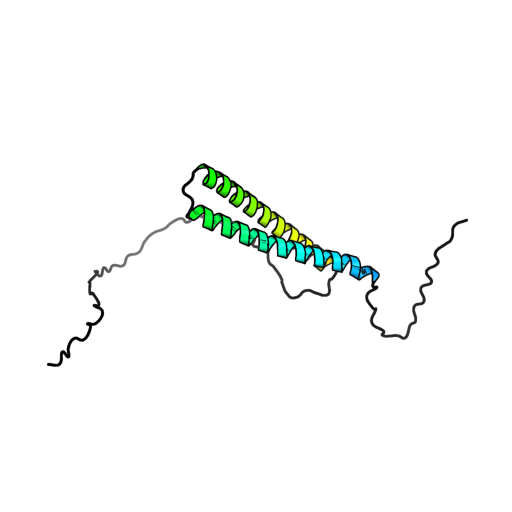 . ALA A 1 85 ? 8.351 5.357 -3.749 1.00 98.06 85 ALA A CA 1
ATOM 676 C C . ALA A 1 85 ? 8.987 4.281 -4.647 1.00 98.06 85 ALA A C 1
ATOM 678 O O . ALA A 1 85 ? 9.617 4.602 -5.653 1.00 98.06 85 ALA A O 1
A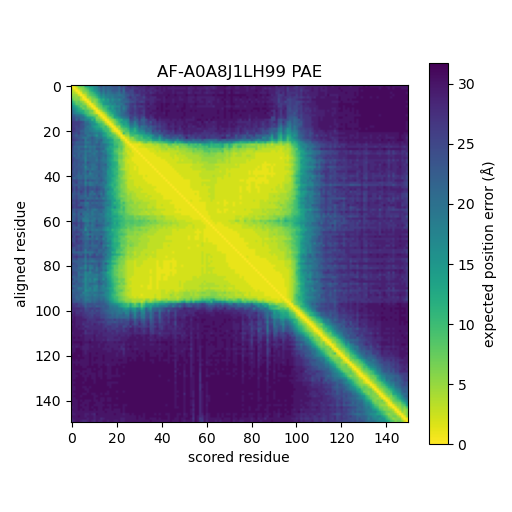TOM 679 N N . THR A 1 86 ? 8.763 2.999 -4.347 1.00 97.38 86 THR A N 1
ATOM 680 C CA . THR A 1 86 ? 9.227 1.884 -5.184 1.00 97.38 86 THR A CA 1
ATOM 681 C C . THR A 1 86 ? 8.636 1.951 -6.590 1.00 97.38 86 THR A C 1
ATOM 683 O O . THR A 1 86 ? 9.366 1.769 -7.562 1.00 97.38 86 THR A O 1
ATOM 686 N N . LEU A 1 87 ? 7.342 2.258 -6.718 1.00 97.75 87 LEU A N 1
ATOM 687 C CA . LEU A 1 87 ? 6.687 2.415 -8.016 1.00 97.75 87 LEU A CA 1
ATOM 688 C C . LEU A 1 87 ? 7.319 3.545 -8.838 1.00 97.75 87 LEU A C 1
ATOM 690 O O . LEU A 1 87 ? 7.593 3.354 -10.021 1.00 97.75 87 LEU A O 1
ATOM 694 N N . GLN A 1 88 ? 7.590 4.695 -8.215 1.00 97.31 88 GLN A N 1
ATOM 695 C CA . GLN A 1 88 ? 8.274 5.811 -8.875 1.00 97.31 88 GLN A CA 1
ATOM 696 C C . GLN A 1 88 ? 9.667 5.407 -9.362 1.00 97.31 88 GLN A C 1
ATOM 698 O O . GLN A 1 88 ? 9.995 5.631 -10.526 1.00 97.31 88 GLN A O 1
ATOM 703 N N . ASN A 1 89 ? 10.450 4.730 -8.520 1.00 96.19 89 ASN A N 1
ATOM 704 C CA . ASN A 1 89 ? 11.779 4.247 -8.896 1.00 96.19 89 ASN A CA 1
ATOM 705 C C . ASN A 1 89 ? 11.727 3.265 -10.080 1.00 96.19 89 ASN A C 1
ATOM 707 O O . ASN A 1 89 ? 12.561 3.344 -10.981 1.00 96.19 89 ASN A O 1
ATOM 711 N N . LEU A 1 90 ? 10.739 2.364 -10.113 1.00 95.56 90 LEU A N 1
ATOM 712 C CA . LEU A 1 90 ? 10.537 1.445 -11.238 1.00 95.56 90 LEU A CA 1
ATOM 713 C C . LEU A 1 90 ? 10.142 2.184 -12.519 1.00 95.56 90 LEU A C 1
ATOM 715 O O . LEU A 1 90 ? 10.659 1.856 -13.584 1.00 95.56 90 LEU A O 1
ATOM 719 N N . ASN A 1 91 ? 9.281 3.199 -12.427 1.00 94.00 91 ASN A N 1
ATOM 720 C CA . ASN A 1 91 ? 8.899 4.016 -13.580 1.00 94.00 91 ASN A CA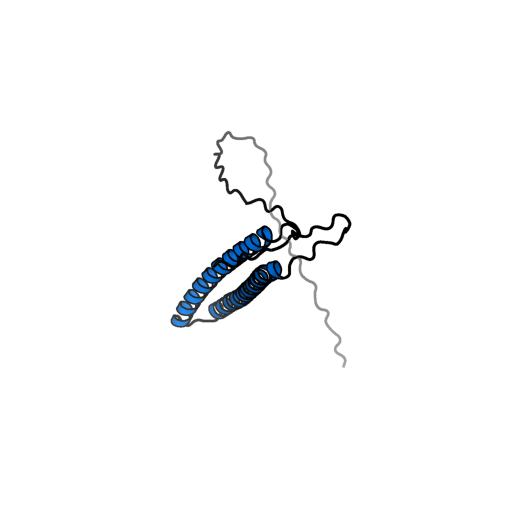 1
ATOM 721 C C . ASN A 1 91 ? 10.107 4.761 -14.169 1.00 94.00 91 ASN A C 1
ATOM 723 O O . ASN A 1 91 ? 10.284 4.756 -15.385 1.00 94.00 91 ASN A O 1
ATOM 727 N N . VAL A 1 92 ? 10.974 5.325 -13.321 1.00 94.56 92 VAL A N 1
ATOM 728 C CA . VAL A 1 92 ? 12.231 5.956 -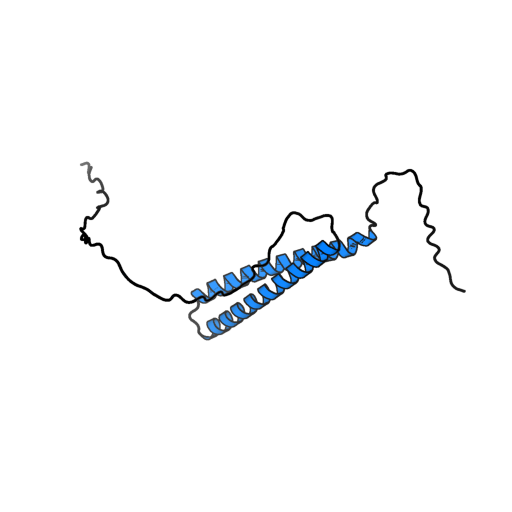13.758 1.00 94.56 92 VAL A CA 1
ATOM 729 C C . VAL A 1 92 ? 13.148 4.936 -14.438 1.00 94.56 92 VAL A C 1
ATOM 731 O O . VAL A 1 92 ? 13.675 5.203 -15.516 1.00 94.56 92 VAL A O 1
ATOM 734 N N . ALA A 1 93 ? 13.309 3.747 -13.852 1.00 90.12 93 ALA A N 1
ATOM 735 C CA . ALA A 1 93 ? 14.142 2.690 -14.427 1.00 90.12 93 ALA A CA 1
ATOM 736 C C . ALA A 1 93 ? 13.618 2.186 -15.785 1.00 90.12 93 ALA A C 1
ATOM 738 O O . ALA A 1 93 ? 14.411 1.829 -16.657 1.00 90.12 93 ALA A O 1
ATOM 739 N N . ILE A 1 94 ? 12.296 2.160 -15.975 1.00 90.00 94 ILE A N 1
ATOM 740 C CA . ILE A 1 94 ? 11.669 1.831 -17.260 1.00 90.00 94 ILE A CA 1
ATOM 741 C C . ILE A 1 94 ? 11.938 2.943 -18.279 1.00 90.00 94 ILE A C 1
ATOM 743 O O . ILE A 1 94 ? 12.412 2.633 -19.367 1.00 90.00 94 ILE A O 1
ATOM 747 N N . ALA A 1 95 ? 11.714 4.212 -17.923 1.00 87.62 95 ALA A N 1
ATOM 748 C CA . ALA A 1 95 ? 11.941 5.352 -18.817 1.00 87.62 95 ALA A CA 1
ATOM 749 C C . ALA A 1 95 ? 13.404 5.446 -19.296 1.00 87.62 95 ALA A C 1
ATOM 751 O O . ALA A 1 95 ? 13.663 5.705 -20.465 1.00 87.62 95 ALA A O 1
ATOM 752 N N . GLN A 1 96 ? 14.375 5.154 -18.423 1.00 85.56 96 GLN A N 1
ATOM 753 C CA . GLN A 1 96 ? 15.798 5.119 -18.793 1.00 85.56 96 GLN A CA 1
ATOM 754 C C . GLN A 1 96 ? 16.154 3.984 -19.763 1.00 85.56 96 GLN A C 1
ATOM 756 O O . GLN A 1 96 ? 17.094 4.115 -20.545 1.00 85.56 96 GLN A O 1
ATOM 761 N N . LYS A 1 97 ? 15.447 2.849 -19.688 1.00 80.00 97 LYS A N 1
ATOM 762 C CA . LYS A 1 97 ? 15.671 1.692 -20.568 1.00 80.00 97 LYS A CA 1
ATOM 763 C C . LYS A 1 97 ? 14.852 1.746 -21.855 1.00 80.00 97 LYS A C 1
ATOM 765 O O . LYS A 1 97 ? 15.152 0.980 -22.763 1.00 80.00 97 LYS A O 1
ATOM 770 N N . ASP A 1 98 ? 13.856 2.626 -21.925 1.00 70.19 98 ASP A N 1
ATOM 771 C CA . ASP A 1 98 ? 12.958 2.778 -23.063 1.00 70.19 98 ASP A CA 1
ATOM 772 C C . ASP A 1 98 ? 12.668 4.263 -23.330 1.00 70.19 98 ASP A C 1
ATOM 774 O O . ASP A 1 98 ? 11.613 4.774 -22.948 1.00 70.19 98 ASP A O 1
ATOM 778 N N . PRO A 1 99 ? 13.596 4.988 -23.981 1.00 63.72 99 PRO A N 1
ATOM 779 C CA . PRO A 1 99 ? 13.389 6.406 -24.263 1.00 63.72 99 PRO A CA 1
ATOM 780 C C . PRO A 1 99 ? 12.237 6.667 -25.255 1.00 63.72 99 PRO A C 1
ATOM 782 O O . PRO A 1 99 ? 11.799 7.805 -25.380 1.00 63.72 99 PRO A O 1
ATOM 785 N N . GLU A 1 100 ? 11.720 5.638 -25.939 1.00 57.22 100 GLU A N 1
ATOM 786 C CA . GLU A 1 100 ? 10.716 5.775 -27.008 1.00 57.22 100 GLU A CA 1
ATOM 787 C C . GLU A 1 100 ? 9.250 5.660 -26.548 1.00 57.22 100 GLU A C 1
ATOM 789 O O . GLU A 1 100 ? 8.344 5.861 -27.354 1.00 57.22 100 GLU A O 1
ATOM 794 N N . ILE A 1 101 ? 8.962 5.382 -25.269 1.00 51.12 101 ILE A N 1
ATOM 795 C CA . ILE A 1 101 ? 7.573 5.302 -24.773 1.00 51.12 101 ILE A CA 1
ATOM 796 C C . ILE A 1 101 ? 7.370 6.253 -23.594 1.00 51.12 101 ILE A C 1
ATOM 798 O O . ILE A 1 101 ? 7.260 5.849 -22.439 1.00 51.12 101 ILE A O 1
ATOM 802 N N . HIS A 1 102 ? 7.273 7.544 -23.908 1.00 48.31 102 HIS A N 1
ATOM 803 C CA . HIS A 1 102 ? 6.716 8.554 -23.011 1.00 48.31 102 HIS A CA 1
ATOM 804 C C . HIS A 1 102 ? 5.303 8.946 -23.477 1.00 48.31 102 HIS A C 1
ATOM 806 O O . HIS A 1 102 ? 5.161 9.843 -24.308 1.00 48.31 102 HIS A O 1
ATOM 812 N N . PRO A 1 103 ? 4.219 8.362 -22.934 1.00 47.41 103 PRO A N 1
ATOM 813 C CA . PRO A 1 103 ? 2.933 9.034 -22.947 1.00 47.41 103 PRO A CA 1
ATOM 814 C C . PRO A 1 103 ? 2.954 10.098 -21.840 1.00 47.41 103 PRO A C 1
ATOM 816 O O . PRO A 1 103 ? 2.661 9.807 -20.687 1.00 47.41 103 PRO A O 1
ATOM 819 N N . GLY A 1 104 ? 3.364 11.312 -22.219 1.00 52.50 104 GLY A N 1
ATOM 820 C CA . GLY A 1 104 ? 3.011 12.588 -21.587 1.00 52.50 104 GLY A CA 1
ATOM 821 C C . GLY A 1 104 ? 3.378 12.801 -20.115 1.00 52.50 104 GLY A C 1
ATOM 822 O O . GLY A 1 104 ? 2.697 12.305 -19.226 1.00 52.50 104 GLY A O 1
ATOM 823 N N . SER A 1 105 ? 4.377 13.658 -19.864 1.00 41.94 105 SER A N 1
ATOM 824 C CA . SER A 1 105 ? 4.370 14.609 -18.735 1.00 41.94 105 SER A CA 1
ATOM 825 C C . SER A 1 105 ? 5.688 15.398 -18.651 1.00 41.94 105 SER A C 1
ATOM 827 O O . SER A 1 105 ? 6.720 14.797 -18.346 1.00 41.94 105 SER A O 1
ATOM 829 N N . PRO A 1 106 ? 5.663 16.736 -18.753 1.00 48.28 106 PRO A N 1
ATOM 830 C CA . PRO A 1 106 ? 6.471 17.599 -17.900 1.00 48.28 106 PRO A CA 1
ATOM 831 C C . PRO A 1 106 ? 5.800 17.662 -16.516 1.00 48.28 106 PRO A C 1
ATOM 833 O O . PRO A 1 106 ? 4.685 18.160 -16.386 1.00 48.28 106 PRO A O 1
ATOM 836 N N . HIS A 1 107 ? 6.444 17.096 -15.495 1.00 43.00 107 HIS A N 1
ATOM 837 C CA . HIS A 1 107 ? 6.043 17.255 -14.095 1.00 43.00 107 HIS A CA 1
ATOM 838 C C . HIS A 1 107 ? 6.993 18.286 -13.490 1.00 43.00 107 HIS A C 1
ATOM 840 O O . HIS A 1 107 ? 8.121 17.952 -13.129 1.00 43.00 107 HIS A O 1
ATOM 846 N N . ASP A 1 108 ? 6.545 19.537 -13.426 1.00 45.50 108 ASP A N 1
ATOM 847 C CA . ASP A 1 108 ? 7.203 20.578 -12.641 1.00 45.50 108 ASP A CA 1
ATOM 848 C C . ASP A 1 108 ? 7.098 20.227 -11.147 1.00 45.50 108 ASP A C 1
ATOM 850 O O . ASP A 1 108 ? 5.994 19.973 -10.655 1.00 45.50 108 ASP A O 1
ATOM 854 N N . PRO A 1 109 ? 8.205 20.187 -10.388 1.00 53.06 109 PRO A N 1
ATOM 855 C CA . PRO A 1 109 ? 8.127 19.975 -8.950 1.00 53.06 109 PRO A CA 1
ATOM 856 C C . PRO A 1 109 ? 7.507 21.211 -8.272 1.00 53.06 109 PRO A C 1
ATOM 858 O O . PRO A 1 109 ? 7.864 22.337 -8.626 1.00 53.06 109 PRO A O 1
ATOM 861 N N . PRO A 1 110 ? 6.635 21.059 -7.255 1.00 44.91 110 PRO A N 1
ATOM 862 C CA . PRO A 1 110 ? 6.228 22.192 -6.439 1.00 44.91 110 PRO A CA 1
ATOM 863 C C . PRO A 1 110 ? 7.418 22.637 -5.578 1.00 44.91 110 PRO A C 1
ATOM 865 O O . PRO A 1 110 ? 7.706 22.054 -4.531 1.00 44.91 110 PRO A O 1
ATOM 868 N N . THR A 1 111 ? 8.115 23.682 -6.026 1.00 45.34 111 THR A N 1
ATOM 869 C CA . THR A 1 111 ? 9.015 24.475 -5.184 1.00 45.34 111 THR A CA 1
ATOM 870 C C . THR A 1 111 ? 8.169 25.176 -4.130 1.00 45.34 111 THR A C 1
ATOM 872 O O . THR A 1 111 ? 7.432 26.117 -4.409 1.00 45.34 111 THR A O 1
ATOM 875 N N . ASN A 1 112 ? 8.256 24.680 -2.901 1.00 43.91 112 ASN A N 1
ATOM 876 C CA . ASN A 1 112 ? 7.832 25.407 -1.719 1.00 43.91 112 ASN A CA 1
ATOM 877 C C . ASN A 1 112 ? 8.834 26.549 -1.483 1.00 43.91 112 ASN A C 1
ATOM 879 O O . ASN A 1 112 ? 10.004 26.286 -1.209 1.00 43.91 112 ASN A O 1
ATOM 883 N N . ALA A 1 113 ? 8.377 27.792 -1.592 1.00 43.19 113 ALA A N 1
ATOM 884 C CA . ALA A 1 113 ? 9.043 28.950 -1.011 1.00 43.19 113 ALA A CA 1
ATOM 885 C C . ALA A 1 113 ? 8.042 29.645 -0.071 1.00 43.19 113 ALA A C 1
ATOM 887 O O . ALA A 1 113 ? 6.918 29.920 -0.495 1.00 43.19 113 ALA A O 1
ATOM 888 N N . PRO A 1 114 ? 8.396 29.892 1.202 1.00 56.00 114 PRO A N 1
ATOM 889 C CA . PRO A 1 114 ? 7.660 30.796 2.067 1.00 56.00 114 PRO A CA 1
ATOM 890 C C . PRO A 1 114 ? 8.242 32.206 1.908 1.00 56.00 114 PRO A C 1
ATOM 892 O O . PRO A 1 114 ? 9.361 32.464 2.347 1.00 56.00 114 PRO A O 1
ATOM 895 N N . GLU A 1 115 ? 7.498 33.121 1.292 1.00 47.16 115 GLU A N 1
ATOM 896 C CA . GLU A 1 115 ? 7.784 34.554 1.384 1.00 47.16 115 GLU A CA 1
ATOM 897 C C . GLU A 1 115 ? 6.835 35.194 2.401 1.00 47.16 115 GLU A C 1
ATOM 899 O O . GLU A 1 115 ? 5.675 35.502 2.141 1.00 47.16 115 GLU A O 1
ATOM 904 N N . ASP A 1 116 ? 7.355 35.304 3.621 1.00 48.56 116 ASP A N 1
ATOM 905 C CA . ASP A 1 116 ? 6.887 36.226 4.643 1.00 48.56 116 ASP A CA 1
ATOM 906 C C . ASP A 1 116 ? 7.424 37.617 4.272 1.00 48.56 116 ASP A C 1
ATOM 908 O O . ASP A 1 116 ? 8.630 37.863 4.332 1.00 48.56 116 ASP A O 1
ATOM 912 N N . SER A 1 117 ? 6.542 38.515 3.835 1.00 44.62 117 SER A N 1
ATOM 913 C CA . SER A 1 117 ? 6.842 39.946 3.794 1.00 44.62 117 SER A CA 1
ATOM 914 C C . SER A 1 117 ? 5.677 40.741 4.382 1.00 44.62 117 SER A C 1
ATOM 916 O O . S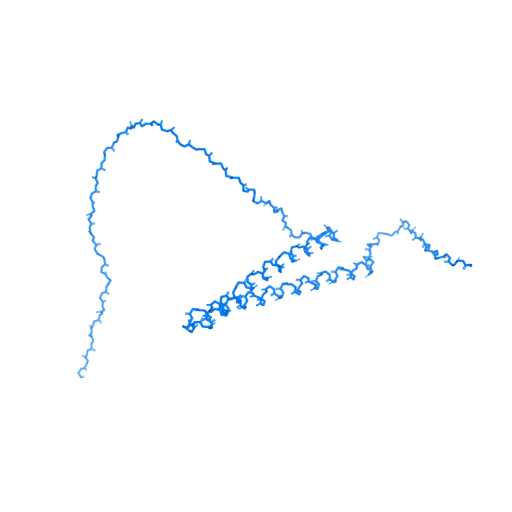ER A 1 117 ? 4.790 41.229 3.683 1.00 44.62 117 SER A O 1
ATOM 918 N N . CYS A 1 118 ? 5.671 40.770 5.713 1.00 33.09 118 CYS A N 1
ATOM 919 C CA . CYS A 1 118 ? 5.371 41.915 6.572 1.00 33.09 118 CYS A CA 1
ATOM 920 C C . CYS A 1 118 ? 4.591 43.103 5.964 1.00 33.09 118 CYS A C 1
ATOM 922 O O . CYS A 1 118 ? 5.113 43.974 5.271 1.00 33.09 118 CYS A O 1
ATOM 924 N N . VAL A 1 119 ? 3.334 43.187 6.397 1.00 44.59 119 VAL A N 1
ATOM 925 C CA . VAL A 1 119 ? 2.446 44.348 6.324 1.00 44.59 119 VAL A CA 1
ATOM 926 C C . VAL A 1 119 ? 2.880 45.393 7.366 1.00 44.59 119 VAL A C 1
ATOM 928 O O . VAL A 1 119 ? 2.953 45.075 8.553 1.00 44.59 119 VAL A O 1
ATOM 931 N N . ARG A 1 120 ? 3.129 46.640 6.950 1.00 44.81 120 ARG A N 1
ATOM 932 C CA . ARG A 1 120 ? 3.005 47.864 7.776 1.00 44.81 120 ARG A CA 1
ATOM 933 C C . ARG A 1 120 ? 2.457 48.965 6.861 1.00 44.81 120 ARG A C 1
ATOM 935 O O . ARG A 1 120 ? 3.076 49.257 5.848 1.00 44.81 120 ARG A O 1
ATOM 942 N N . ASP A 1 121 ? 1.185 49.328 6.992 1.00 47.84 121 ASP A N 1
ATOM 943 C CA . ASP A 1 121 ? 0.607 50.310 7.932 1.00 47.84 121 ASP A CA 1
ATOM 944 C C . ASP A 1 121 ? 0.745 51.756 7.423 1.00 47.84 121 ASP A C 1
ATOM 946 O O . ASP A 1 121 ? 1.801 52.360 7.565 1.00 47.84 121 ASP A O 1
ATOM 950 N N . GLU A 1 122 ? -0.338 52.288 6.840 1.00 38.62 122 GLU A N 1
ATOM 951 C CA . GLU A 1 122 ? -0.823 53.645 7.128 1.00 38.62 122 GLU A CA 1
ATOM 952 C C . GLU A 1 122 ? -2.333 53.736 6.790 1.00 38.62 122 GLU A C 1
ATOM 954 O O . GLU A 1 122 ? -2.792 53.237 5.763 1.00 38.62 122 GLU A O 1
ATOM 959 N N . SER A 1 123 ? -3.110 54.293 7.721 1.00 56.19 123 SER A N 1
ATOM 960 C CA . SER A 1 123 ? -4.587 54.390 7.759 1.00 56.19 123 SER A CA 1
ATOM 961 C C . SER A 1 123 ? -5.128 55.629 6.982 1.00 56.19 123 SER A C 1
ATOM 963 O O . SER A 1 123 ? -4.369 56.258 6.258 1.00 56.19 123 SER A O 1
ATOM 965 N N . PRO A 1 124 ? -6.361 56.138 7.221 1.00 60.28 124 PRO A N 1
ATOM 966 C CA . PRO A 1 124 ? -7.692 55.623 6.859 1.00 60.28 124 PRO A CA 1
ATOM 967 C C . PRO A 1 124 ? -8.530 56.646 6.037 1.00 60.28 124 PRO A C 1
ATOM 969 O O . PRO A 1 124 ? -8.305 57.850 6.118 1.00 60.28 124 PRO A O 1
ATOM 972 N N . ALA A 1 125 ? -9.590 56.217 5.334 1.00 36.81 125 ALA A N 1
ATOM 973 C CA . ALA A 1 125 ? -10.641 57.142 4.874 1.00 36.81 125 ALA A CA 1
ATOM 974 C C . ALA A 1 125 ? -12.026 56.473 4.771 1.00 36.81 125 ALA A C 1
ATOM 976 O O . ALA A 1 125 ? -12.332 55.745 3.834 1.00 36.81 125 ALA A O 1
ATOM 977 N N . VAL A 1 126 ? -12.826 56.733 5.807 1.00 49.50 126 VAL A N 1
ATOM 978 C CA . VAL A 1 126 ? -14.279 56.979 5.837 1.00 49.50 126 VAL A CA 1
ATOM 979 C C . VAL A 1 126 ? -15.124 56.661 4.587 1.00 49.50 126 VAL A C 1
ATOM 981 O O . VAL A 1 126 ? -14.962 57.284 3.548 1.00 49.50 126 VAL A O 1
ATOM 984 N N . ALA A 1 127 ? -16.168 55.842 4.759 1.00 38.12 127 ALA A N 1
ATOM 985 C CA . ALA A 1 127 ? -17.530 56.182 4.324 1.00 38.12 127 ALA A CA 1
ATOM 986 C C . ALA A 1 127 ? -18.554 55.209 4.930 1.00 38.12 127 ALA A C 1
ATOM 988 O O . ALA A 1 127 ? -18.393 53.994 4.912 1.00 38.12 127 ALA A O 1
ATOM 989 N N . LEU A 1 128 ? -19.597 55.803 5.496 1.00 40.69 128 LEU A N 1
ATOM 990 C CA . LEU A 1 128 ? -20.717 55.201 6.207 1.00 40.69 128 LEU A CA 1
ATOM 991 C C . LEU A 1 128 ? -21.677 54.492 5.241 1.00 40.69 128 LEU A C 1
ATOM 993 O O . LEU A 1 128 ? -21.941 55.017 4.166 1.00 40.69 128 LEU A O 1
ATOM 997 N N . THR A 1 129 ? -22.277 53.378 5.662 1.00 46.75 129 THR A N 1
ATOM 998 C CA . THR A 1 129 ? -23.744 53.172 5.687 1.00 46.75 129 THR A CA 1
ATOM 999 C C . THR A 1 129 ? -24.069 51.847 6.399 1.00 46.75 129 THR A C 1
ATOM 1001 O O . THR A 1 129 ? -23.449 50.830 6.093 1.00 46.75 129 THR A O 1
ATOM 1004 N N . PRO A 1 130 ? -25.004 51.833 7.366 1.00 50.00 130 PRO A N 1
ATOM 1005 C CA . PRO A 1 130 ? -25.590 50.613 7.909 1.00 50.00 130 PRO A CA 1
ATOM 1006 C C . PRO A 1 130 ? -26.918 50.306 7.199 1.00 50.00 130 PRO A C 1
ATOM 1008 O O . PRO A 1 130 ? -27.740 51.206 7.040 1.00 50.00 130 PRO A O 1
ATOM 1011 N N . GLU A 1 131 ? -27.174 49.045 6.846 1.00 44.84 131 GLU A N 1
ATOM 1012 C CA . GLU A 1 131 ? -28.555 48.578 6.692 1.00 44.84 131 GLU A CA 1
ATOM 1013 C C . GLU A 1 131 ? -28.769 47.240 7.407 1.00 44.84 131 GLU A C 1
ATOM 1015 O O . GLU A 1 131 ? -27.906 46.362 7.434 1.00 44.84 131 GLU A O 1
ATOM 1020 N N . GLU A 1 132 ? -29.909 47.193 8.081 1.00 47.91 132 GLU A N 1
ATOM 1021 C CA . GLU A 1 132 ? -30.364 46.247 9.094 1.00 47.91 132 GLU A CA 1
ATOM 1022 C C . GLU A 1 132 ? -30.805 44.886 8.508 1.00 47.91 132 GLU A C 1
ATOM 1024 O O . GLU A 1 132 ? -31.094 44.788 7.314 1.00 47.91 132 GLU A O 1
ATOM 1029 N N . PRO A 1 133 ? -30.937 43.828 9.334 1.00 50.41 133 PRO A N 1
ATOM 1030 C CA . PRO A 1 133 ? -31.453 42.533 8.918 1.00 50.41 133 PRO A CA 1
ATOM 1031 C C . PRO A 1 133 ? -32.972 42.438 9.135 1.00 50.41 133 PRO A C 1
ATOM 1033 O O . PRO A 1 133 ? -33.455 42.580 10.254 1.00 50.41 133 PRO A O 1
ATOM 1036 N N . ALA A 1 134 ? -33.732 42.070 8.101 1.00 41.19 134 ALA A N 1
ATOM 1037 C CA . ALA A 1 134 ? -35.141 41.713 8.256 1.00 41.19 134 ALA A CA 1
ATOM 1038 C C . ALA A 1 134 ? -35.462 40.338 7.652 1.00 41.19 134 ALA A C 1
ATOM 1040 O O . ALA A 1 134 ? -35.247 40.052 6.478 1.00 41.19 134 ALA A O 1
ATOM 1041 N N . THR A 1 135 ? -35.984 39.505 8.546 1.00 45.00 135 THR A N 1
ATOM 1042 C CA . THR A 1 135 ? -36.672 38.222 8.388 1.00 45.00 135 THR A CA 1
ATOM 1043 C C . THR A 1 135 ? -37.586 38.107 7.159 1.00 45.00 135 THR A C 1
ATOM 1045 O O . THR A 1 135 ? -38.263 39.067 6.801 1.00 45.00 135 THR A O 1
ATOM 1048 N N . THR A 1 136 ? -37.708 36.904 6.583 1.00 44.62 136 THR A N 1
ATOM 1049 C CA . THR A 1 136 ? -39.014 36.290 6.257 1.00 44.62 136 THR A CA 1
ATOM 1050 C C . THR A 1 136 ? -38.834 34.843 5.805 1.00 44.62 136 THR A C 1
ATOM 1052 O O . THR A 1 136 ? -38.070 34.525 4.897 1.00 44.62 136 THR A O 1
ATOM 1055 N N . ALA A 1 137 ? -39.571 33.973 6.489 1.00 45.03 137 ALA A N 1
ATOM 1056 C CA . ALA A 1 137 ? -39.722 32.552 6.243 1.00 45.03 137 ALA A CA 1
ATOM 1057 C C . ALA A 1 137 ? -40.369 32.252 4.879 1.00 45.03 137 ALA A C 1
ATOM 1059 O O . ALA A 1 137 ? -41.301 32.938 4.464 1.00 45.03 137 ALA A O 1
ATOM 1060 N N . GLN A 1 138 ? -39.936 31.167 4.234 1.00 40.16 138 GLN A N 1
ATOM 1061 C CA . GLN A 1 138 ? -40.713 30.498 3.193 1.00 40.16 138 GLN A CA 1
ATOM 1062 C C . GLN A 1 138 ? -41.048 29.073 3.639 1.00 40.16 138 GLN A C 1
ATOM 1064 O O . GLN A 1 138 ? -40.195 28.195 3.748 1.00 40.16 138 GLN A O 1
ATOM 1069 N N . ASP A 1 139 ? -42.331 28.938 3.942 1.00 51.59 139 ASP A N 1
ATOM 1070 C CA . ASP A 1 139 ? -43.131 27.749 4.204 1.00 51.59 139 ASP A CA 1
ATOM 1071 C C . ASP A 1 139 ? -43.179 26.817 2.970 1.00 51.59 139 ASP A C 1
ATOM 1073 O O . ASP A 1 139 ? -43.403 27.303 1.855 1.00 51.59 139 ASP A O 1
ATOM 1077 N N . PRO A 1 140 ? -42.959 25.496 3.113 1.00 59.09 140 PRO A N 1
ATOM 1078 C CA . PRO A 1 140 ? -43.235 24.537 2.053 1.00 59.09 140 PRO A CA 1
ATOM 1079 C C . PRO A 1 140 ? -44.706 24.091 2.069 1.00 59.09 140 PRO A C 1
ATOM 1081 O O . PRO A 1 140 ? -45.230 23.607 3.069 1.00 59.09 140 PRO A O 1
ATOM 1084 N N . ALA A 1 141 ? -45.318 24.214 0.893 1.00 52.09 141 ALA A N 1
ATOM 1085 C CA . ALA A 1 141 ? -46.703 23.922 0.548 1.00 52.09 141 ALA A CA 1
ATOM 1086 C C . ALA A 1 141 ? -47.353 22.674 1.194 1.00 52.09 141 ALA A C 1
ATOM 1088 O O . ALA A 1 141 ? -46.784 21.586 1.280 1.00 52.09 141 ALA A O 1
ATOM 1089 N N . LEU A 1 142 ? -48.625 22.883 1.542 1.00 52.38 142 LEU A N 1
ATOM 1090 C CA . LEU A 1 142 ? -49.635 21.994 2.126 1.00 52.38 142 LEU A CA 1
ATOM 1091 C C . LEU A 1 142 ? -49.879 20.662 1.371 1.00 52.38 142 LEU A C 1
ATOM 1093 O O . LEU A 1 142 ? -49.868 20.646 0.138 1.00 52.38 142 LEU A O 1
ATOM 1097 N N . PRO A 1 143 ? -50.260 19.574 2.076 1.00 53.34 143 PRO A N 1
ATOM 1098 C CA . PRO A 1 143 ? -50.903 18.400 1.483 1.00 53.34 143 PRO A CA 1
ATOM 1099 C C . PRO A 1 143 ? -52.426 18.584 1.311 1.00 53.34 143 PRO A C 1
ATOM 1101 O O . PRO A 1 143 ? -53.122 19.068 2.203 1.00 53.34 143 PRO A O 1
ATOM 1104 N N . LEU A 1 144 ? -52.947 18.150 0.157 1.00 49.31 144 LEU A N 1
ATOM 1105 C CA . LEU A 1 144 ? -54.379 18.073 -0.159 1.00 49.31 144 LEU A CA 1
ATOM 1106 C C . LEU A 1 144 ? -55.055 16.943 0.633 1.00 49.31 144 LEU A C 1
ATOM 1108 O O . LEU A 1 144 ? -54.582 15.807 0.626 1.00 49.31 144 LEU A O 1
ATOM 1112 N N . ALA A 1 145 ? -56.188 17.247 1.262 1.00 48.28 145 ALA A N 1
ATOM 1113 C CA . ALA A 1 145 ? -57.058 16.280 1.919 1.00 48.28 145 ALA A CA 1
ATOM 1114 C C . ALA A 1 145 ? -58.389 16.107 1.163 1.00 48.28 145 ALA A C 1
ATOM 1116 O O . ALA A 1 145 ? -58.889 17.049 0.553 1.00 48.28 145 ALA A O 1
ATOM 1117 N N . VAL A 1 146 ? -58.966 14.911 1.351 1.00 43.62 146 VAL A N 1
ATOM 1118 C CA . VAL A 1 146 ? -60.380 14.508 1.210 1.00 43.62 146 VAL A CA 1
ATOM 1119 C C . VAL A 1 146 ? -60.876 14.075 -0.174 1.00 43.62 146 VAL A C 1
ATOM 1121 O O . VAL A 1 146 ? -61.149 14.895 -1.040 1.00 43.62 146 VAL A O 1
ATOM 1124 N N . THR A 1 147 ? -61.176 12.770 -0.274 1.00 52.28 147 THR A N 1
ATOM 1125 C CA . THR A 1 147 ? -62.553 12.285 -0.502 1.00 52.28 147 THR A CA 1
ATOM 1126 C C . THR A 1 147 ? -62.780 10.979 0.278 1.00 52.28 147 THR A C 1
ATOM 1128 O O . THR A 1 147 ? -62.301 9.925 -0.138 1.00 52.28 147 THR A O 1
ATOM 1131 N N . GLU A 1 148 ? -63.505 11.037 1.400 1.00 51.56 148 GLU A N 1
ATOM 1132 C CA . GLU A 1 148 ? -64.183 9.867 1.983 1.00 51.56 148 GLU A CA 1
ATOM 1133 C C . GLU A 1 148 ? -65.537 9.694 1.279 1.00 51.56 148 GLU A C 1
ATOM 1135 O O . GLU A 1 148 ? -66.323 10.638 1.182 1.00 51.56 148 GLU A O 1
ATOM 1140 N N . GLY A 1 149 ? -65.773 8.495 0.746 1.00 59.06 149 GLY A N 1
ATOM 1141 C CA . GLY A 1 149 ? -67.026 8.069 0.130 1.00 59.06 149 GLY A CA 1
ATOM 1142 C C . GLY A 1 149 ? -67.805 7.167 1.083 1.00 59.06 149 GLY A C 1
ATOM 1143 O O . GLY A 1 149 ? -67.233 6.278 1.707 1.00 59.06 149 GLY A O 1
ATOM 1144 N N . ARG A 1 150 ? -69.098 7.466 1.183 1.00 51.62 150 ARG A N 1
ATOM 1145 C CA . ARG A 1 150 ? -70.147 6.792 1.952 1.00 51.62 150 ARG A CA 1
ATOM 1146 C C . ARG A 1 150 ? -70.428 5.364 1.486 1.00 51.62 150 ARG A C 1
ATOM 1148 O O . ARG A 1 150 ? -70.322 5.126 0.264 1.00 51.62 150 ARG A O 1
#